Protein AF-A0A6A7YT04-F1 (afdb_monomer)

pLDDT: mean 95.55, std 5.91, range [63.84, 98.5]

Structure (mmCIF, N/CA/C/O backbone):
data_AF-A0A6A7YT04-F1
#
_entry.id   AF-A0A6A7YT04-F1
#
loop_
_atom_site.group_PDB
_atom_site.id
_atom_site.type_symbol
_atom_site.label_atom_id
_atom_site.label_alt_id
_atom_site.label_comp_id
_atom_site.label_asym_id
_atom_site.label_entity_id
_atom_site.label_seq_id
_atom_site.pdbx_PDB_ins_code
_atom_site.Cartn_x
_atom_site.Cartn_y
_atom_site.Cartn_z
_atom_site.occupancy
_atom_site.B_iso_or_equiv
_atom_site.auth_seq_id
_atom_site.auth_comp_id
_atom_site.auth_asym_id
_atom_site.auth_atom_id
_atom_site.pdbx_PDB_model_num
ATOM 1 N N . ILE A 1 1 ? 2.263 -8.125 14.730 1.00 65.44 1 ILE A N 1
ATOM 2 C CA . ILE A 1 1 ? 2.704 -7.749 13.363 1.00 65.44 1 ILE A CA 1
ATOM 3 C C . ILE A 1 1 ? 1.598 -8.195 12.408 1.00 65.44 1 ILE A C 1
ATOM 5 O O . ILE A 1 1 ? 1.135 -9.318 12.593 1.00 65.44 1 ILE A O 1
ATOM 9 N N . PRO A 1 2 ? 1.089 -7.337 11.501 1.00 86.81 2 PRO A N 1
ATOM 10 C CA . PRO A 1 2 ? 0.046 -7.726 10.548 1.00 86.81 2 PRO A CA 1
ATOM 11 C C . PRO A 1 2 ? 0.539 -8.865 9.649 1.00 86.81 2 PRO A C 1
ATOM 13 O O . PRO A 1 2 ? 1.720 -8.931 9.313 1.00 86.81 2 PRO A O 1
ATOM 16 N N . THR A 1 3 ? -0.356 -9.771 9.266 1.00 95.31 3 THR A N 1
ATOM 17 C CA . THR A 1 3 ? -0.025 -10.832 8.310 1.00 95.31 3 THR A CA 1
ATOM 18 C C . THR A 1 3 ? 0.079 -10.261 6.896 1.00 95.31 3 THR A C 1
ATOM 20 O O . THR A 1 3 ? -0.503 -9.218 6.590 1.00 95.31 3 THR A O 1
A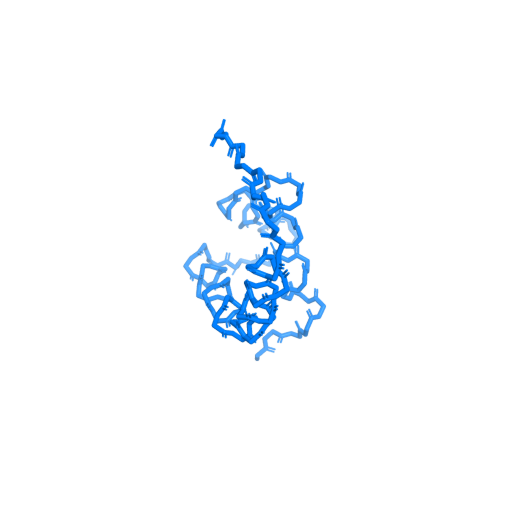TOM 23 N N . ALA A 1 4 ? 0.778 -10.971 6.007 1.00 95.06 4 ALA A N 1
ATOM 24 C CA . ALA A 1 4 ? 0.912 -10.567 4.607 1.00 95.06 4 ALA A CA 1
ATOM 25 C C . ALA A 1 4 ? -0.452 -10.367 3.917 1.00 95.06 4 ALA A C 1
ATOM 27 O O . ALA A 1 4 ? -0.613 -9.424 3.151 1.00 95.06 4 ALA A O 1
ATOM 28 N N . GLY A 1 5 ? -1.455 -11.192 4.246 1.00 97.19 5 GLY A N 1
ATOM 29 C CA . GLY A 1 5 ? -2.808 -11.062 3.694 1.00 97.19 5 GLY A CA 1
ATOM 30 C C . GLY A 1 5 ? -3.503 -9.753 4.080 1.00 97.19 5 GLY A C 1
ATOM 31 O O . GLY A 1 5 ? -4.134 -9.123 3.235 1.00 97.19 5 GLY A O 1
ATOM 32 N N . LEU A 1 6 ? -3.342 -9.293 5.327 1.00 96.56 6 LEU A N 1
ATOM 33 C CA . LEU A 1 6 ? -3.907 -8.009 5.751 1.00 96.56 6 LEU A CA 1
ATOM 34 C C . LEU A 1 6 ? -3.212 -6.836 5.048 1.00 96.56 6 LEU A C 1
ATOM 36 O O . LEU A 1 6 ? -3.880 -5.908 4.597 1.00 96.56 6 LEU A O 1
ATOM 40 N N . LEU A 1 7 ? -1.883 -6.892 4.925 1.00 97.56 7 LEU A N 1
ATOM 41 C CA . LEU A 1 7 ? -1.116 -5.877 4.203 1.00 97.56 7 LEU A CA 1
ATOM 42 C C . LEU A 1 7 ? -1.523 -5.817 2.726 1.00 97.56 7 LEU A C 1
ATOM 44 O O . LEU A 1 7 ? -1.790 -4.732 2.215 1.00 97.56 7 LEU A O 1
ATOM 48 N N . ALA A 1 8 ? -1.645 -6.973 2.067 1.00 97.56 8 ALA A N 1
ATOM 49 C CA . ALA A 1 8 ? -2.100 -7.064 0.683 1.00 97.56 8 ALA A CA 1
ATOM 50 C C . ALA A 1 8 ? -3.486 -6.433 0.505 1.00 97.56 8 ALA A C 1
ATOM 52 O O . ALA A 1 8 ? -3.662 -5.608 -0.387 1.00 97.56 8 ALA A O 1
ATOM 53 N N . GLN A 1 9 ? -4.437 -6.735 1.395 1.00 97.56 9 GLN A N 1
ATOM 54 C CA . GLN A 1 9 ? -5.780 -6.162 1.317 1.00 97.56 9 GLN A CA 1
ATOM 55 C C . GLN A 1 9 ? -5.781 -4.635 1.450 1.00 97.56 9 GLN A C 1
ATOM 57 O O . GLN A 1 9 ? -6.460 -3.951 0.689 1.00 97.56 9 GLN A O 1
ATOM 62 N N . VAL A 1 10 ? -5.014 -4.084 2.396 1.00 97.81 10 VAL A N 1
ATOM 63 C CA . VAL A 1 10 ? -4.903 -2.626 2.581 1.00 97.81 10 VAL A CA 1
ATOM 64 C C . VAL A 1 10 ? -4.314 -1.957 1.334 1.00 97.81 10 VAL A C 1
ATOM 66 O O . VAL A 1 10 ? -4.812 -0.911 0.903 1.00 97.81 10 VAL A O 1
ATOM 69 N N . MET A 1 11 ? -3.277 -2.561 0.741 1.00 98.06 11 MET A N 1
ATOM 70 C CA . MET A 1 11 ? -2.607 -2.050 -0.460 1.00 98.06 11 MET A CA 1
ATOM 71 C C . MET A 1 11 ? -3.512 -2.114 -1.695 1.00 98.06 11 MET A C 1
ATOM 73 O O . MET A 1 11 ? -3.671 -1.098 -2.371 1.00 98.06 11 MET A O 1
ATOM 77 N N . ILE A 1 12 ? -4.147 -3.261 -1.959 1.00 98.19 12 ILE A N 1
ATOM 78 C CA . ILE A 1 12 ? -5.078 -3.451 -3.084 1.00 98.19 12 ILE A CA 1
ATOM 79 C C . ILE A 1 12 ? -6.232 -2.464 -2.968 1.00 98.19 12 ILE A C 1
ATOM 81 O O . ILE A 1 12 ? -6.454 -1.673 -3.881 1.00 98.19 12 ILE A O 1
ATOM 85 N N . ALA A 1 13 ? -6.887 -2.416 -1.809 1.00 98.25 13 ALA A N 1
ATOM 86 C CA . ALA A 1 13 ? -8.000 -1.507 -1.612 1.00 98.25 13 ALA A CA 1
ATOM 87 C C . ALA A 1 13 ? -7.581 -0.044 -1.835 1.00 98.25 13 ALA A C 1
ATOM 89 O O . ALA A 1 13 ? -8.307 0.728 -2.452 1.00 98.25 13 ALA A O 1
ATOM 90 N N . LYS A 1 14 ? -6.391 0.361 -1.368 1.00 98.00 14 LYS A N 1
ATOM 91 C CA . LYS A 1 14 ? -5.918 1.742 -1.528 1.00 98.00 14 LYS A CA 1
ATOM 92 C C . LYS A 1 14 ? -5.626 2.104 -2.983 1.00 98.00 14 LYS A C 1
ATOM 94 O O . LYS A 1 14 ? -6.020 3.189 -3.407 1.00 98.00 14 LYS A O 1
ATOM 99 N N . TYR A 1 15 ? -4.884 1.256 -3.687 1.00 97.12 15 TYR A N 1
ATOM 100 C CA . TYR A 1 15 ? -4.293 1.601 -4.980 1.00 97.12 15 TYR A CA 1
ATOM 101 C C . TYR A 1 15 ? -5.090 1.074 -6.174 1.00 97.12 15 TYR A C 1
ATOM 103 O O . TYR A 1 15 ? -5.228 1.806 -7.146 1.00 97.12 15 TYR A O 1
ATOM 111 N N . ALA A 1 16 ? -5.635 -0.143 -6.099 1.00 97.75 16 ALA A N 1
ATOM 112 C CA . ALA A 1 16 ? -6.446 -0.722 -7.171 1.00 97.75 16 ALA A CA 1
ATOM 113 C C . ALA A 1 16 ? -7.917 -0.293 -7.070 1.00 97.75 16 ALA A C 1
ATOM 115 O O . ALA A 1 16 ? -8.516 0.081 -8.071 1.00 97.75 16 ALA A O 1
ATOM 116 N N . ASP A 1 17 ? -8.480 -0.272 -5.856 1.00 98.00 17 ASP A N 1
ATOM 117 C CA . ASP A 1 17 ? -9.901 0.065 -5.655 1.00 98.00 17 ASP A CA 1
ATOM 118 C C . ASP A 1 17 ? -10.129 1.539 -5.275 1.00 98.00 17 ASP A C 1
ATOM 120 O O . ASP A 1 17 ? -11.246 1.946 -4.943 1.00 98.00 17 ASP A O 1
ATOM 124 N N . HIS A 1 18 ? -9.069 2.354 -5.277 1.00 97.00 18 HIS A N 1
ATOM 125 C CA . HIS A 1 18 ? -9.112 3.782 -4.945 1.00 97.00 18 HIS A CA 1
ATOM 126 C C . HIS A 1 18 ? -9.800 4.088 -3.596 1.00 97.00 18 HIS A C 1
ATOM 128 O O . HIS A 1 18 ? -10.516 5.084 -3.432 1.00 97.00 18 HIS A O 1
ATOM 134 N N . LEU A 1 19 ? -9.588 3.228 -2.594 1.00 98.38 19 LEU A N 1
ATOM 135 C CA . LEU A 1 19 ? -10.174 3.339 -1.263 1.00 98.38 19 LEU A CA 1
ATOM 136 C C . LEU A 1 19 ? -9.215 4.062 -0.298 1.00 98.38 19 LEU A C 1
ATOM 138 O O . LEU A 1 19 ? -8.308 3.434 0.258 1.00 98.38 19 LEU A O 1
ATOM 142 N N . PRO A 1 20 ? -9.398 5.373 -0.036 1.00 98.25 20 PRO A N 1
ATOM 143 C CA . PRO A 1 20 ? -8.502 6.134 0.824 1.00 98.25 20 PRO A CA 1
ATOM 144 C C . PRO A 1 20 ? -8.511 5.597 2.260 1.00 98.25 20 PRO A C 1
ATOM 146 O O . PRO A 1 20 ? -9.519 5.092 2.758 1.00 98.25 20 PRO A O 1
ATOM 149 N N . LEU A 1 21 ? -7.388 5.768 2.964 1.00 98.44 21 LEU A N 1
ATOM 150 C CA . LEU A 1 21 ? -7.145 5.124 4.262 1.00 98.44 21 LEU A CA 1
ATOM 151 C C . LEU A 1 21 ? -8.154 5.491 5.358 1.00 98.44 21 LEU A C 1
ATOM 153 O O . LEU A 1 21 ? -8.458 4.651 6.195 1.00 98.44 21 LEU A O 1
ATOM 157 N N . PHE A 1 22 ? -8.710 6.708 5.350 1.00 98.19 22 PHE A N 1
ATOM 158 C CA . PHE A 1 22 ? -9.759 7.077 6.312 1.00 98.19 22 PHE A CA 1
ATOM 159 C C . PHE A 1 22 ? -11.046 6.262 6.092 1.00 98.19 22 PHE A C 1
ATOM 161 O O . PHE A 1 22 ? -11.762 5.947 7.038 1.00 98.19 22 PHE A O 1
ATOM 168 N N . ARG A 1 23 ? -11.345 5.888 4.838 1.00 98.19 23 ARG A N 1
ATOM 169 C CA . ARG A 1 23 ? -12.509 5.058 4.512 1.00 98.19 23 ARG A CA 1
ATOM 170 C C . ARG A 1 23 ? -12.255 3.605 4.912 1.00 98.19 23 ARG A C 1
ATOM 172 O O . ARG A 1 23 ? -13.164 2.954 5.417 1.00 98.19 23 ARG A O 1
ATOM 179 N N . GLN A 1 24 ? -11.021 3.123 4.755 1.00 98.44 24 GLN A N 1
ATOM 180 C CA . GLN A 1 24 ? -10.614 1.805 5.251 1.00 98.44 24 GLN A CA 1
ATOM 181 C C . GLN A 1 24 ? -10.693 1.715 6.782 1.00 98.44 24 GLN A C 1
ATOM 183 O O . GLN A 1 24 ? -11.275 0.766 7.295 1.00 98.44 24 GLN A O 1
ATOM 188 N N . GLU A 1 25 ? -10.193 2.719 7.509 1.00 98.50 25 GLU A N 1
ATOM 189 C CA . GLU A 1 25 ? -10.324 2.832 8.973 1.00 98.50 25 GLU A CA 1
ATOM 190 C C . GLU A 1 25 ? -11.789 2.704 9.417 1.00 98.50 25 GLU A C 1
ATOM 192 O O . GLU A 1 25 ? -12.102 1.911 10.304 1.00 98.50 25 GLU A O 1
ATOM 197 N N . GLN A 1 26 ? -12.715 3.399 8.746 1.00 98.31 26 GLN A N 1
ATOM 198 C CA . GLN A 1 26 ? -14.148 3.274 9.029 1.00 98.31 26 GLN A CA 1
ATOM 199 C C . GLN A 1 26 ? -14.704 1.874 8.721 1.00 98.31 26 GLN A C 1
ATOM 201 O O . GLN A 1 26 ? -15.567 1.389 9.451 1.00 98.31 26 GLN A O 1
ATOM 206 N N . ILE A 1 27 ? -14.250 1.220 7.647 1.00 98.12 27 ILE A N 1
ATOM 207 C CA . ILE A 1 27 ? -14.666 -0.149 7.292 1.00 98.12 27 ILE A CA 1
ATOM 208 C C . ILE A 1 27 ? -14.220 -1.146 8.360 1.00 98.12 27 ILE A C 1
ATOM 210 O O . ILE A 1 27 ? -15.045 -1.921 8.840 1.00 98.12 27 ILE A O 1
ATOM 214 N N . PHE A 1 28 ? -12.951 -1.095 8.769 1.00 97.31 28 PHE A N 1
ATOM 215 C CA . PHE A 1 28 ? -12.446 -1.932 9.854 1.00 97.31 28 PHE A CA 1
ATOM 216 C C . PHE A 1 28 ? -13.180 -1.633 11.165 1.00 97.31 28 PHE A C 1
ATOM 218 O O . PHE A 1 28 ? -13.599 -2.565 11.850 1.00 97.31 28 PHE A O 1
ATOM 225 N N . GLY A 1 29 ? -13.457 -0.357 11.457 1.00 98.00 29 GLY A N 1
ATOM 226 C CA . GLY A 1 29 ? -14.245 0.051 12.620 1.00 98.00 29 GLY A CA 1
ATOM 227 C C . GLY A 1 29 ? -15.644 -0.574 12.653 1.00 98.00 29 GLY A C 1
ATOM 228 O O . GLY A 1 29 ? -16.066 -1.064 13.698 1.00 98.00 29 GLY A O 1
ATOM 229 N N . ARG A 1 30 ? -16.341 -0.657 11.508 1.00 97.56 30 ARG A N 1
ATOM 230 C CA . ARG A 1 30 ? -17.637 -1.363 11.412 1.00 97.56 30 ARG A CA 1
ATOM 231 C C . ARG A 1 30 ? -17.530 -2.866 11.676 1.00 97.56 30 ARG A C 1
ATOM 233 O O . ARG A 1 30 ? -18.498 -3.459 12.135 1.00 97.56 30 ARG A O 1
ATOM 240 N N . ALA A 1 31 ? -16.372 -3.468 11.414 1.00 95.50 31 ALA A N 1
ATOM 241 C CA . ALA A 1 31 ? -16.075 -4.860 11.745 1.00 95.50 31 ALA A CA 1
ATOM 242 C C . ALA A 1 31 ? -15.554 -5.045 13.189 1.00 95.50 31 ALA A C 1
ATOM 244 O O . ALA A 1 31 ? -15.091 -6.128 13.536 1.00 95.50 31 ALA A O 1
ATOM 245 N N . GLY A 1 32 ? -15.594 -4.001 14.028 1.00 97.00 32 GLY A N 1
ATOM 246 C CA . GLY A 1 32 ? -15.085 -4.033 15.404 1.00 97.00 32 GLY A CA 1
ATOM 247 C C . GLY A 1 32 ? -13.561 -3.912 15.519 1.00 97.00 32 GLY A C 1
ATOM 248 O O . GLY A 1 32 ? -13.010 -4.073 16.604 1.00 97.00 32 GLY A O 1
ATOM 249 N N . LEU A 1 33 ? -12.868 -3.614 14.418 1.00 95.19 33 LEU A N 1
ATOM 250 C CA . LEU A 1 33 ? -11.416 -3.470 14.356 1.00 95.19 33 LEU A CA 1
ATOM 251 C C . LEU A 1 33 ? -11.045 -1.986 14.282 1.00 95.19 33 LEU A C 1
ATOM 253 O O . LEU A 1 33 ? -10.961 -1.395 13.208 1.00 95.19 33 LEU A O 1
ATOM 257 N N . ALA A 1 34 ? -10.801 -1.368 15.435 1.00 94.88 34 ALA A N 1
ATOM 258 C CA . ALA A 1 34 ? -10.328 0.012 15.495 1.00 94.88 34 ALA A CA 1
ATOM 259 C C . ALA A 1 34 ? -8.846 0.094 15.082 1.00 94.88 34 ALA A C 1
ATOM 261 O O . ALA A 1 34 ? -7.951 0.024 15.922 1.00 94.88 34 ALA A O 1
ATOM 262 N N . ILE A 1 35 ? -8.584 0.215 13.777 1.00 96.88 35 ILE A N 1
ATOM 263 C CA . ILE A 1 35 ? -7.233 0.385 13.225 1.00 96.88 35 ILE A CA 1
ATOM 264 C C . ILE A 1 35 ? -7.043 1.856 12.844 1.00 96.88 35 ILE A C 1
ATOM 266 O O . ILE A 1 35 ? -7.649 2.296 11.865 1.00 96.88 35 ILE A O 1
ATOM 270 N N . PRO A 1 36 ? -6.189 2.613 13.558 1.00 97.81 36 PRO A N 1
ATOM 271 C CA . PRO A 1 36 ? -5.963 4.016 13.251 1.00 97.81 36 PRO A CA 1
ATOM 272 C C . PRO A 1 36 ? -5.435 4.225 11.832 1.00 97.81 36 PRO A C 1
ATOM 274 O O . PRO A 1 36 ? -4.561 3.494 11.353 1.00 97.81 36 PRO A O 1
ATOM 277 N N . ARG A 1 37 ? -5.867 5.306 11.184 1.00 98.19 37 ARG A N 1
ATOM 278 C CA . ARG A 1 37 ? -5.359 5.721 9.869 1.00 98.19 37 ARG A CA 1
ATOM 279 C C . ARG A 1 37 ? -3.833 5.855 9.834 1.00 98.19 37 ARG A C 1
ATOM 281 O O . ARG A 1 37 ? -3.222 5.549 8.814 1.00 98.19 37 ARG A O 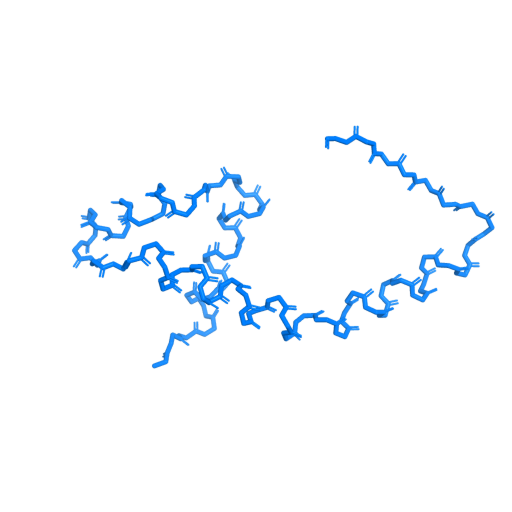1
ATOM 288 N N . SER A 1 38 ? -3.211 6.301 10.926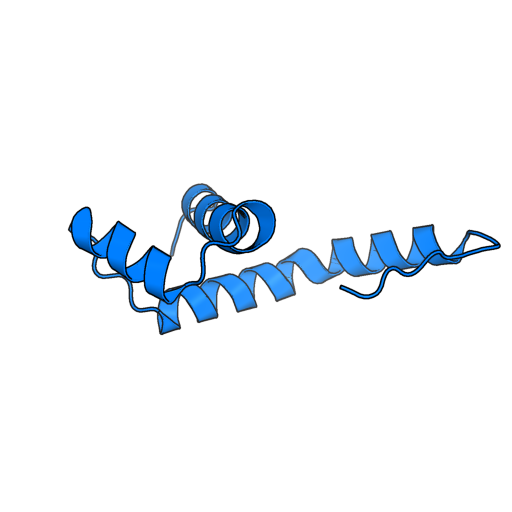 1.00 98.31 38 SER A N 1
ATOM 289 C CA . SER A 1 38 ? -1.749 6.400 11.051 1.00 98.31 38 SER A CA 1
ATOM 290 C C . SER A 1 38 ? -1.066 5.031 11.003 1.00 98.31 38 SER A C 1
ATOM 292 O O . SER A 1 38 ? -0.021 4.890 10.373 1.00 98.31 38 SER A O 1
ATOM 294 N N . THR A 1 39 ? -1.679 4.008 11.600 1.00 98.00 39 THR A N 1
ATOM 295 C CA . THR A 1 39 ? -1.210 2.623 11.527 1.00 98.00 39 THR A CA 1
ATOM 296 C C . THR A 1 39 ? -1.293 2.097 10.097 1.00 98.00 39 THR A C 1
ATOM 298 O O . THR A 1 39 ? -0.299 1.588 9.585 1.00 98.00 39 THR A O 1
ATOM 301 N N . LEU A 1 40 ? -2.426 2.303 9.412 1.00 98.31 40 LEU A N 1
ATOM 302 C CA . LEU A 1 40 ? -2.566 1.947 7.994 1.00 98.31 40 LEU A CA 1
ATOM 303 C C . LEU A 1 40 ? -1.524 2.669 7.123 1.00 98.31 40 LEU A C 1
ATOM 305 O O . LEU A 1 40 ? -0.923 2.061 6.241 1.00 98.31 40 LEU A O 1
ATOM 309 N N . ALA A 1 41 ? -1.273 3.956 7.380 1.00 98.25 41 ALA A N 1
ATOM 310 C CA . ALA A 1 41 ? -0.275 4.734 6.648 1.00 98.25 41 ALA A CA 1
ATOM 311 C C . ALA A 1 41 ? 1.153 4.218 6.881 1.00 98.25 41 ALA A C 1
ATOM 313 O O . ALA A 1 41 ? 1.921 4.103 5.928 1.00 98.25 41 ALA A O 1
ATOM 314 N N . SER A 1 42 ? 1.491 3.858 8.123 1.00 98.19 42 SER A N 1
ATOM 315 C CA . SER A 1 42 ? 2.776 3.240 8.462 1.00 98.19 42 SER A CA 1
ATOM 316 C C . SER A 1 42 ? 2.976 1.914 7.723 1.00 98.19 42 SER A C 1
ATOM 318 O O . SER A 1 42 ? 4.052 1.679 7.176 1.00 98.19 42 SER A O 1
ATOM 320 N N . TRP A 1 43 ? 1.935 1.083 7.632 1.00 97.81 43 TRP A N 1
ATOM 321 C CA . TRP A 1 43 ? 1.987 -0.169 6.875 1.00 97.81 43 TRP A CA 1
ATOM 322 C C . TRP A 1 43 ? 2.176 0.059 5.379 1.00 97.81 43 TRP A C 1
ATOM 324 O O . TRP A 1 43 ? 3.025 -0.591 4.779 1.00 97.81 43 TRP A O 1
ATOM 334 N N . VAL A 1 44 ? 1.457 1.022 4.792 1.0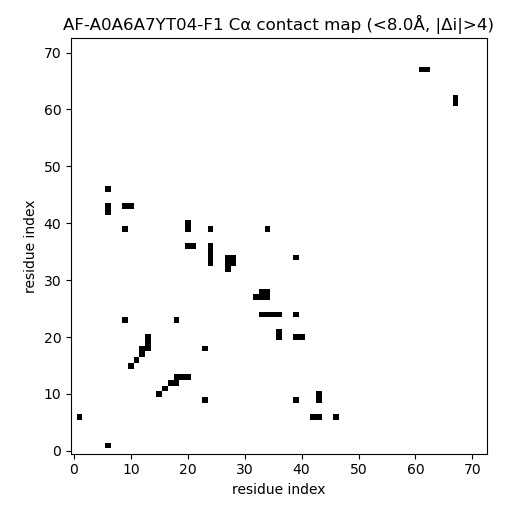0 97.88 44 VAL A N 1
ATOM 335 C CA . VAL A 1 44 ? 1.650 1.398 3.383 1.00 97.88 44 VAL A CA 1
ATOM 336 C C . VAL A 1 44 ? 3.090 1.849 3.130 1.00 97.88 44 VAL A C 1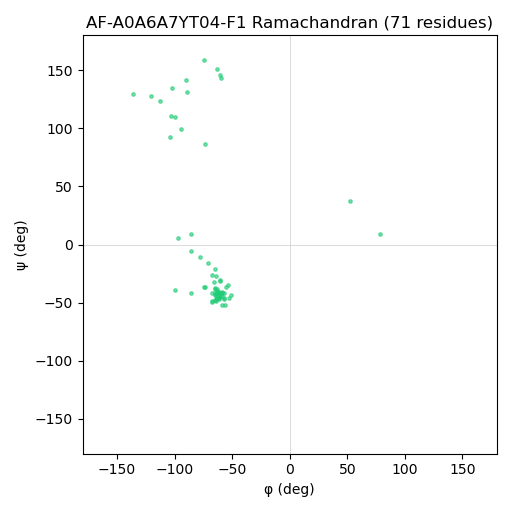
ATOM 338 O O . 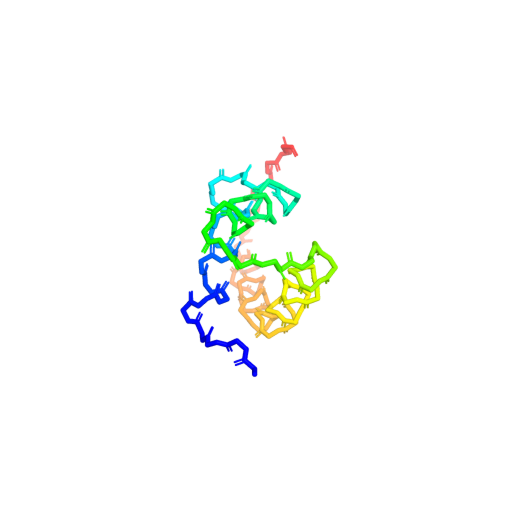VAL A 1 44 ? 3.696 1.418 2.155 1.00 97.88 44 VAL A O 1
ATOM 341 N N . GLY A 1 45 ? 3.655 2.674 4.017 1.00 97.38 45 GLY A N 1
ATOM 342 C CA . GLY A 1 45 ? 5.047 3.114 3.910 1.00 97.38 45 GLY A CA 1
ATOM 343 C C . GLY A 1 45 ? 6.036 1.948 3.974 1.00 97.38 45 GLY A C 1
ATOM 344 O O . GLY A 1 45 ? 6.914 1.839 3.124 1.00 97.38 45 GLY A O 1
ATOM 345 N N . ALA A 1 46 ? 5.856 1.038 4.935 1.00 97.25 46 ALA A N 1
ATOM 346 C CA . ALA A 1 46 ? 6.700 -0.147 5.067 1.00 97.25 46 ALA A CA 1
ATOM 347 C C . ALA A 1 46 ? 6.616 -1.057 3.831 1.00 97.25 46 ALA A C 1
ATOM 349 O O . ALA A 1 46 ? 7.649 -1.475 3.316 1.00 97.25 46 ALA A O 1
ATOM 350 N N . CYS A 1 47 ? 5.410 -1.322 3.317 1.00 96.75 47 CYS A N 1
ATOM 351 C CA . CYS A 1 47 ? 5.229 -2.070 2.074 1.00 96.75 47 CYS A CA 1
ATOM 352 C C . CYS A 1 47 ? 5.903 -1.369 0.889 1.00 96.75 47 CYS A C 1
ATOM 354 O O . CYS A 1 47 ? 6.566 -2.036 0.105 1.00 96.75 47 CYS A O 1
ATOM 356 N N . GLY A 1 48 ? 5.787 -0.042 0.785 1.00 95.94 48 GLY A N 1
ATOM 357 C CA . GLY A 1 48 ? 6.448 0.740 -0.261 1.00 95.94 48 GLY A CA 1
ATOM 358 C C . GLY A 1 48 ? 7.965 0.548 -0.270 1.00 95.94 48 GLY A C 1
ATOM 359 O O . GLY A 1 48 ? 8.531 0.246 -1.314 1.00 95.94 48 GLY A O 1
ATOM 360 N N . VAL A 1 49 ? 8.611 0.617 0.900 1.00 97.31 49 VAL A N 1
ATOM 361 C CA . VAL A 1 49 ? 10.059 0.362 1.030 1.00 97.31 49 VAL A CA 1
ATOM 362 C C . VAL A 1 49 ? 10.419 -1.064 0.605 1.00 97.31 49 VAL A C 1
ATOM 364 O O . VAL A 1 49 ? 11.393 -1.263 -0.112 1.00 97.31 49 VAL A O 1
ATOM 367 N N . GLN A 1 50 ? 9.632 -2.062 1.014 1.00 96.06 50 GLN A N 1
ATOM 368 C CA . GLN A 1 50 ? 9.893 -3.465 0.667 1.00 96.06 50 GLN A CA 1
ATOM 369 C C . GLN A 1 50 ? 9.704 -3.761 -0.828 1.00 96.06 50 GLN A C 1
ATOM 371 O O . GLN A 1 50 ? 10.324 -4.681 -1.352 1.00 96.06 50 GLN A O 1
ATOM 376 N N . LEU A 1 51 ? 8.862 -2.990 -1.519 1.00 96.38 51 LEU A N 1
ATOM 377 C CA . LEU A 1 51 ? 8.607 -3.135 -2.954 1.00 96.38 51 LEU A CA 1
ATOM 378 C C . LEU A 1 51 ? 9.615 -2.373 -3.829 1.00 96.38 51 LEU A C 1
ATOM 380 O O . LEU A 1 51 ? 9.589 -2.548 -5.047 1.00 96.38 51 LEU A O 1
ATOM 384 N N . GLN A 1 52 ? 10.521 -1.580 -3.241 1.00 97.56 52 GLN A N 1
ATOM 385 C CA . GLN A 1 52 ? 11.519 -0.799 -3.979 1.00 97.56 52 GLN A CA 1
ATOM 386 C C . GLN A 1 52 ? 12.325 -1.627 -5.002 1.00 97.56 52 GLN A C 1
ATOM 388 O O . GLN A 1 52 ? 12.424 -1.177 -6.140 1.00 97.56 52 GLN A O 1
ATOM 393 N N . PRO A 1 53 ? 12.800 -2.857 -4.700 1.00 98.12 53 PRO A N 1
ATOM 394 C CA . PRO A 1 53 ? 13.540 -3.649 -5.685 1.00 98.12 53 PRO A CA 1
ATOM 395 C C . PRO A 1 53 ? 12.739 -3.976 -6.954 1.00 98.12 53 PRO A C 1
ATOM 397 O O . PRO A 1 53 ? 13.314 -4.090 -8.032 1.00 98.12 53 PRO A O 1
ATOM 400 N N . LEU A 1 54 ? 11.411 -4.111 -6.855 1.00 97.56 54 LEU A N 1
ATOM 401 C CA . LEU A 1 54 ? 10.555 -4.334 -8.026 1.00 97.56 54 LEU A CA 1
ATOM 402 C C . LEU A 1 54 ? 10.404 -3.062 -8.861 1.00 97.56 54 LEU A C 1
ATOM 404 O O . LEU A 1 54 ? 10.365 -3.137 -10.085 1.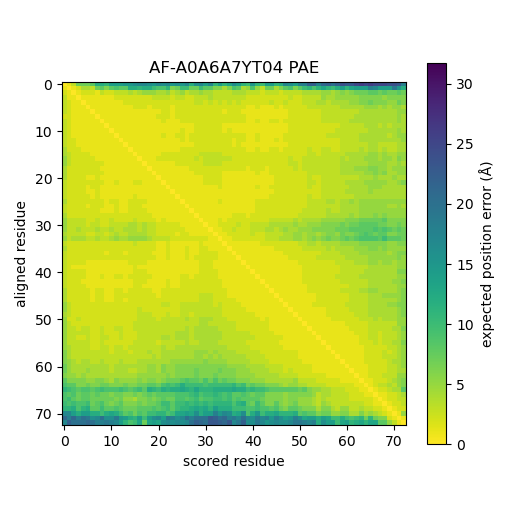00 97.56 54 LEU A O 1
ATOM 408 N N . VAL A 1 55 ? 10.329 -1.901 -8.205 1.00 96.69 55 VAL A N 1
ATOM 409 C CA . VAL A 1 55 ? 10.303 -0.595 -8.879 1.00 96.69 55 VAL A CA 1
ATOM 410 C C . VAL A 1 55 ? 11.616 -0.361 -9.622 1.00 96.69 55 VAL A C 1
ATOM 412 O O . VAL A 1 55 ? 11.592 0.066 -10.774 1.00 96.69 55 VAL A O 1
ATOM 415 N N . ASP A 1 56 ? 12.744 -0.684 -8.992 1.00 97.88 56 ASP A N 1
ATOM 416 C CA . ASP A 1 56 ? 14.068 -0.548 -9.597 1.00 97.88 56 ASP A CA 1
ATOM 417 C C . ASP A 1 56 ? 14.214 -1.471 -10.816 1.00 97.88 56 ASP A C 1
ATOM 419 O O . ASP A 1 56 ? 14.585 -1.003 -11.891 1.00 97.88 56 ASP A O 1
ATOM 423 N N . ALA A 1 57 ? 13.819 -2.743 -10.697 1.00 97.81 57 ALA A N 1
ATOM 424 C CA . ALA A 1 57 ? 13.855 -3.690 -11.812 1.00 97.81 57 ALA A CA 1
ATOM 425 C C . ALA A 1 57 ? 12.929 -3.271 -12.968 1.00 97.81 57 ALA A C 1
ATOM 427 O O . ALA A 1 57 ? 13.307 -3.338 -14.137 1.00 97.81 57 ALA A O 1
ATOM 428 N N . LEU A 1 58 ? 11.716 -2.794 -12.660 1.00 96.56 58 LEU A N 1
ATOM 429 C CA . LEU A 1 58 ? 10.799 -2.275 -13.676 1.00 96.56 58 LEU A CA 1
ATOM 430 C C . LEU A 1 58 ? 11.404 -1.069 -14.399 1.00 96.56 58 LEU A C 1
ATOM 432 O O . LEU A 1 58 ? 11.293 -0.960 -15.618 1.00 96.56 58 LEU A O 1
ATOM 436 N N . ARG A 1 59 ? 12.055 -0.169 -13.658 1.00 95.81 59 ARG A N 1
ATOM 437 C CA . ARG A 1 59 ? 12.727 0.997 -14.229 1.00 95.81 59 ARG A CA 1
ATOM 438 C C . ARG A 1 59 ? 13.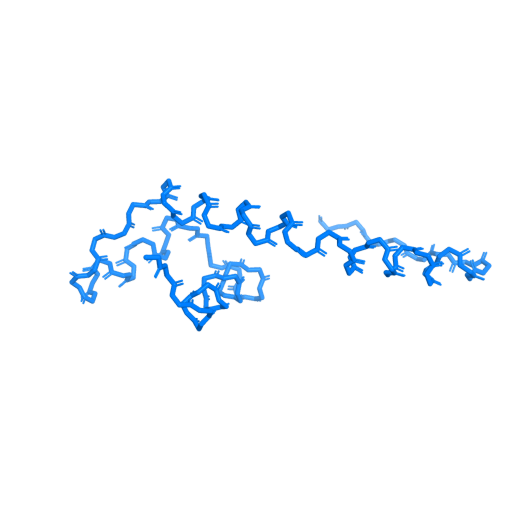835 0.587 -15.196 1.00 95.81 59 ARG A C 1
ATOM 440 O O . ARG A 1 59 ? 13.921 1.192 -16.259 1.00 95.81 59 ARG A O 1
ATOM 447 N N . GLU A 1 60 ? 14.658 -0.400 -14.848 1.00 96.94 60 GLU A N 1
ATOM 448 C CA . GLU A 1 60 ? 15.696 -0.919 -15.749 1.00 96.94 60 GLU A CA 1
ATOM 449 C C . GLU A 1 60 ? 15.083 -1.397 -17.071 1.00 96.94 60 GLU A C 1
ATOM 451 O O . GLU A 1 60 ? 15.452 -0.889 -18.126 1.00 96.94 60 GLU A O 1
ATOM 456 N N . VAL A 1 61 ? 14.059 -2.255 -17.009 1.00 95.94 61 VAL A N 1
ATOM 457 C CA . VAL A 1 61 ? 13.369 -2.789 -18.199 1.00 95.94 61 VAL A CA 1
ATOM 458 C C . VAL A 1 61 ? 12.733 -1.684 -19.051 1.00 95.94 61 VAL A C 1
ATOM 460 O O . VAL A 1 61 ? 12.816 -1.701 -20.279 1.00 95.94 61 VAL A O 1
ATOM 463 N N . VAL A 1 62 ? 12.088 -0.698 -18.424 1.00 95.50 62 VAL A N 1
ATOM 464 C CA . VAL A 1 62 ? 11.465 0.421 -19.150 1.00 95.50 62 VAL A CA 1
ATOM 465 C C . VAL A 1 62 ? 12.515 1.248 -19.896 1.00 95.50 62 VAL A C 1
ATOM 467 O O . VAL A 1 62 ? 12.268 1.666 -21.026 1.00 95.50 62 VAL A O 1
ATOM 470 N N . LEU A 1 63 ? 13.693 1.455 -19.303 1.00 95.00 63 LEU A N 1
ATOM 471 C CA . LEU A 1 63 ? 14.768 2.258 -19.893 1.00 95.00 63 LEU A CA 1
ATOM 472 C C . LEU A 1 63 ? 15.566 1.533 -20.989 1.00 95.00 63 LEU A C 1
ATOM 474 O O . LEU A 1 63 ? 16.316 2.189 -21.708 1.00 95.00 63 LEU A O 1
ATOM 478 N N . GLU A 1 64 ? 15.388 0.222 -21.168 1.00 96.12 64 GLU A N 1
ATOM 479 C CA . GLU A 1 64 ? 15.935 -0.514 -22.321 1.00 96.12 64 GLU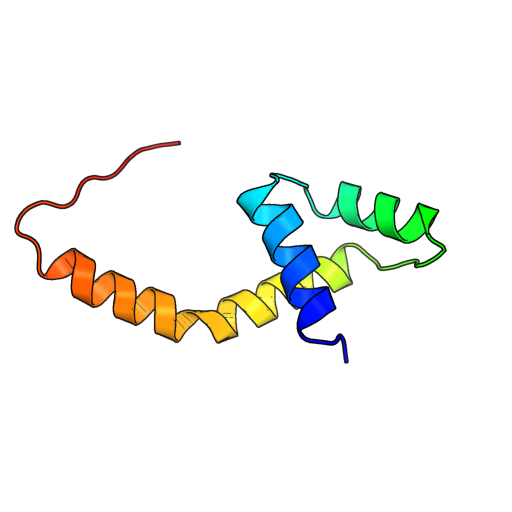 A CA 1
ATOM 480 C C . GLU A 1 64 ? 15.220 -0.177 -23.642 1.00 96.12 64 GLU A C 1
ATOM 482 O O . GLU A 1 64 ? 15.731 -0.467 -24.725 1.00 96.12 64 GLU A O 1
ATOM 487 N N . HIS A 1 65 ? 14.036 0.438 -23.580 1.00 94.12 65 HIS A N 1
ATOM 488 C CA . HIS A 1 65 ? 13.230 0.742 -24.757 1.00 94.12 65 HIS A CA 1
ATOM 489 C C . HIS A 1 65 ? 13.560 2.125 -25.333 1.00 94.12 65 HIS A C 1
ATOM 491 O O . HIS A 1 65 ? 13.723 3.107 -24.614 1.00 94.12 65 HIS A O 1
ATOM 497 N N . ASN A 1 66 ? 13.577 2.227 -26.667 1.00 93.38 66 ASN A N 1
ATOM 498 C CA . ASN A 1 66 ? 13.891 3.477 -27.377 1.00 93.38 66 ASN A CA 1
ATOM 499 C C . ASN A 1 66 ? 12.861 4.600 -27.155 1.00 93.38 66 ASN A C 1
ATOM 501 O O . ASN A 1 66 ? 13.159 5.765 -27.410 1.00 93.38 66 ASN A O 1
ATOM 505 N N . VAL A 1 67 ? 11.638 4.254 -26.747 1.00 94.56 67 VAL A N 1
ATOM 506 C CA . VAL A 1 67 ? 10.539 5.195 -26.511 1.00 94.56 67 VAL A CA 1
ATOM 507 C C . VAL A 1 67 ? 9.845 4.810 -25.210 1.00 94.56 67 VAL A C 1
ATOM 509 O O . VAL A 1 67 ? 9.460 3.656 -25.034 1.00 94.56 67 VAL A O 1
ATOM 512 N N . VAL A 1 68 ? 9.656 5.789 -24.324 1.00 93.31 68 VAL A N 1
ATOM 513 C CA . VAL A 1 68 ? 8.891 5.646 -23.081 1.00 93.31 68 VAL A CA 1
ATOM 514 C C . VAL A 1 68 ? 7.640 6.507 -23.188 1.00 93.31 68 VAL A C 1
ATOM 516 O O . VAL A 1 68 ? 7.726 7.712 -23.418 1.00 93.31 68 VAL A O 1
ATOM 519 N N . HIS A 1 69 ? 6.476 5.886 -23.024 1.00 90.50 69 HIS A N 1
ATOM 520 C CA . HIS A 1 69 ? 5.202 6.591 -22.958 1.00 90.50 69 HIS A CA 1
ATOM 521 C C . HIS A 1 69 ? 4.905 6.968 -21.506 1.00 90.50 69 HIS A C 1
ATOM 523 O O . HIS A 1 69 ? 5.004 6.127 -20.614 1.00 90.50 69 HIS A O 1
ATOM 529 N N . VAL A 1 70 ? 4.540 8.228 -21.280 1.00 89.50 70 VAL A N 1
ATOM 530 C CA . VAL A 1 70 ? 4.123 8.744 -19.974 1.00 89.50 70 VAL A CA 1
ATOM 531 C C . VAL A 1 70 ? 2.712 9.283 -20.132 1.00 89.50 70 VAL A C 1
ATOM 533 O O . VAL A 1 70 ? 2.459 10.069 -21.044 1.00 89.50 70 VAL A O 1
ATOM 536 N N . ASP A 1 71 ? 1.814 8.832 -19.266 1.00 91.25 71 ASP A N 1
ATOM 537 C CA . ASP A 1 71 ? 0.459 9.360 -19.148 1.00 91.25 71 ASP A CA 1
ATOM 538 C C . ASP A 1 71 ? 0.396 10.273 -17.919 1.00 91.25 71 ASP A C 1
ATOM 540 O O . ASP A 1 71 ? 0.947 9.937 -16.867 1.00 91.25 71 ASP A O 1
ATOM 544 N N . GLU A 1 72 ? -0.222 11.441 -18.065 1.00 80.88 72 GLU A N 1
ATOM 545 C CA . GLU A 1 72 ? -0.433 12.386 -16.968 1.00 80.88 72 GLU A CA 1
ATOM 546 C C . GLU A 1 72 ? -1.875 12.227 -16.468 1.00 80.88 72 GLU A C 1
ATOM 548 O O . GLU A 1 72 ? -2.822 12.573 -17.175 1.00 80.88 72 GLU A O 1
ATOM 553 N N . THR A 1 73 ? -2.034 11.682 -15.257 1.00 63.84 73 THR A N 1
ATOM 554 C CA . THR A 1 73 ? -3.322 11.500 -14.553 1.00 63.84 73 THR A CA 1
ATOM 555 C C . THR A 1 73 ? -3.385 12.297 -13.267 1.00 63.84 73 THR A C 1
ATOM 557 O O . THR A 1 73 ? -2.407 12.193 -12.487 1.00 63.84 73 THR A O 1
#

Sequence (73 aa):
IPTAGLLAQVMIAKYADHLPLFRQEQIFGRAGLAIPRSTLASWVGACGVQLQPLVDALREVVLEHNVVHVDET

Organism: NCBI:txid1608996

Secondary structure (DSSP, 8-state):
---HHHHHHHHHHHHTS---HHHHHHHHHHTT----HHHHHHHHHHHHHHHHHHHHHHHHHHHTSS-------

Mean predicted aligned error: 3.58 Å

Foldseek 3Di:
DDDPVVLVVLVCCVPVVVQQLVNVCVVCVVVVHNDDSVNSVVSVVVVVVVCVVVVVVVVVVQVVDPDHDDDDD

Nearest PDB structures (foldseek):
  4xvn-assembly1_A  TM=6.240E-01  e=9.941E+00  Thermus phage G20c
  4dck-assembly1_B  TM=3.793E-01  e=2.849E+00  Homo sapiens

Solvent-accessible surface area (backbone atoms only — not comparable to full-atom values): 4428 Å² total; per-residue (Å²): 132,85,52,71,68,58,54,49,51,56,50,44,37,38,70,76,66,65,39,54,56,69,59,48,26,52,54,36,38,75,72,74,40,85,49,55,47,68,57,55,50,52,50,53,51,52,51,51,63,72,45,42,68,58,54,52,53,50,49,54,61,53,68,74,46,98,72,81,90,82,84,92,129

InterPro domains:
  IPR004291 Transposase IS66, central domain [PF03050] (2-73)
  IPR052344 Transposase-related protein [PTHR33678] (2-73)

Radius of gyration: 15.76 Å; Cα contacts (8 Å, |Δi|>4): 33; chains: 1; bounding box: 34×23×43 Å